Protein AF-A0A151IT19-F1 (afdb_monomer)

Secondary structure (DSSP, 8-state):
-THHHHSSSS-HHHHHHHHHHHHHTTT----HHHHHHHHHHHHHHHHHHHHHHTSTTPPPP--TTHHHHHHHHHHH-

pLDDT: mean 76.71, std 13.13, range [40.25, 96.12]

Solvent-accessible surface area (backbone atoms only — not comparable to full-atom values): 4578 Å² total; per-residue (Å²): 124,57,67,54,76,74,64,73,84,44,55,70,67,60,54,28,41,54,53,20,52,64,39,38,78,70,78,39,94,49,51,21,70,54,51,52,50,50,52,53,51,52,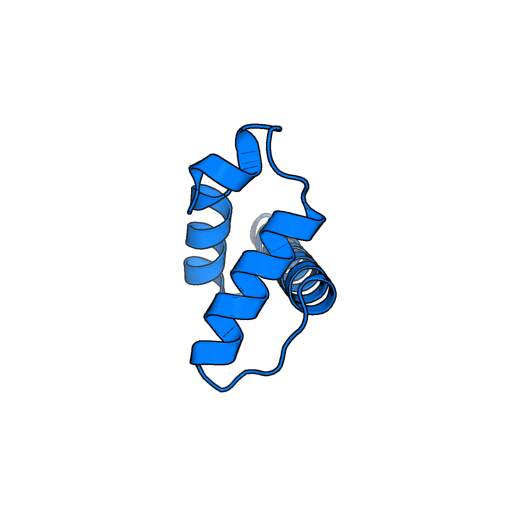52,50,53,50,51,52,44,52,57,49,51,70,40,86,95,51,76,79,72,85,56,96,57,47,64,62,48,49,52,53,51,62,62,73,105

Structure (mmCIF, N/CA/C/O backbone):
data_AF-A0A151IT19-F1
#
_entry.id   AF-A0A151IT19-F1
#
loop_
_atom_site.group_PDB
_atom_site.id
_atom_site.type_symbol
_atom_site.label_atom_id
_atom_site.label_alt_id
_atom_site.label_comp_id
_atom_site.label_asym_id
_atom_site.label_entity_id
_atom_site.label_seq_id
_atom_site.pdbx_PDB_ins_code
_atom_site.Cartn_x
_atom_site.Cartn_y
_atom_site.Cartn_z
_atom_site.occupancy
_atom_site.B_iso_or_equiv
_atom_site.auth_seq_id
_atom_site.auth_comp_id
_atom_site.auth_asym_id
_atom_site.auth_atom_id
_atom_site.pdbx_PDB_model_num
ATOM 1 N N . MET A 1 1 ? -16.764 -0.657 -2.195 1.00 44.78 1 MET A N 1
ATOM 2 C CA . MET A 1 1 ? -15.621 -0.443 -1.268 1.00 44.78 1 MET A CA 1
ATOM 3 C C . MET A 1 1 ? -14.762 0.753 -1.702 1.00 44.78 1 MET A C 1
ATOM 5 O O . MET A 1 1 ? -14.222 1.430 -0.837 1.00 44.78 1 MET A O 1
ATOM 9 N N . GLU A 1 2 ? -14.725 1.066 -3.003 1.00 40.25 2 GLU A N 1
ATOM 10 C CA . GLU A 1 2 ? -13.953 2.156 -3.633 1.00 40.25 2 GLU A CA 1
ATOM 11 C C . GLU A 1 2 ? -14.344 3.572 -3.177 1.00 40.25 2 GLU A C 1
ATOM 13 O O . GLU A 1 2 ? -13.473 4.372 -2.856 1.00 40.25 2 GLU A O 1
ATOM 18 N N . GLN A 1 3 ? -15.640 3.872 -3.026 1.00 46.06 3 GLN A N 1
ATOM 19 C CA . GLN A 1 3 ? -16.078 5.231 -2.665 1.00 46.06 3 GLN A CA 1
ATOM 20 C C . GLN A 1 3 ? -15.567 5.710 -1.293 1.00 46.06 3 GLN A C 1
ATOM 22 O O . GLN A 1 3 ? -15.354 6.898 -1.094 1.00 46.06 3 GLN A O 1
ATOM 27 N N . LYS A 1 4 ? -15.300 4.807 -0.338 1.00 53.50 4 LYS A N 1
ATOM 28 C CA . LYS A 1 4 ? -14.928 5.208 1.033 1.00 53.50 4 LYS A CA 1
ATOM 29 C C . LYS A 1 4 ? -13.485 5.700 1.179 1.00 53.50 4 LYS A C 1
ATOM 31 O O . LYS A 1 4 ? -13.194 6.354 2.175 1.00 53.50 4 LYS A O 1
ATOM 36 N N . PHE A 1 5 ? -12.591 5.394 0.234 1.00 56.62 5 PHE A N 1
ATOM 37 C CA . PHE A 1 5 ? -11.191 5.834 0.313 1.00 56.62 5 PHE A CA 1
ATOM 38 C C . PHE A 1 5 ? -10.984 7.278 -0.168 1.00 56.62 5 PHE A C 1
ATOM 40 O O . PHE A 1 5 ? -10.077 7.930 0.338 1.00 56.62 5 PHE A O 1
ATOM 47 N N . ASN A 1 6 ? -11.838 7.782 -1.069 1.00 57.38 6 ASN A N 1
ATOM 48 C CA . ASN A 1 6 ? -11.713 9.124 -1.658 1.00 57.38 6 ASN A CA 1
ATOM 49 C C . ASN A 1 6 ? -12.769 10.140 -1.177 1.00 57.38 6 ASN A C 1
ATOM 51 O O . ASN A 1 6 ? -12.594 11.330 -1.404 1.00 57.38 6 ASN A O 1
ATOM 55 N N . ASP A 1 7 ? -13.832 9.724 -0.477 1.00 61.22 7 ASP A N 1
ATOM 56 C CA . ASP A 1 7 ? -14.924 10.630 -0.053 1.00 61.22 7 ASP A CA 1
ATOM 57 C C . ASP A 1 7 ? -14.547 11.529 1.151 1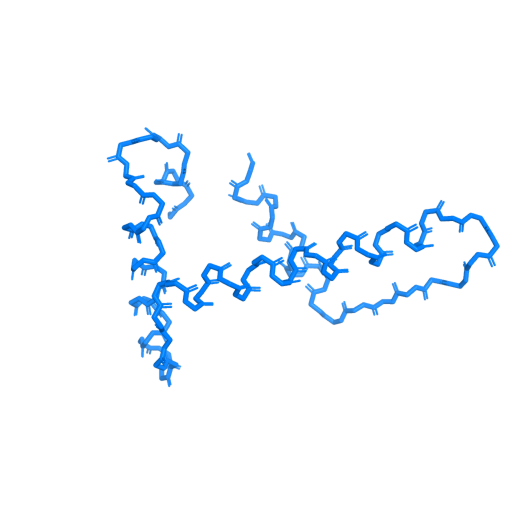.00 61.22 7 ASP A C 1
ATOM 59 O O . ASP A 1 7 ? -15.353 12.322 1.618 1.00 61.22 7 ASP A O 1
ATOM 63 N N . GLY A 1 8 ? -13.338 11.412 1.723 1.00 62.12 8 GLY A N 1
ATOM 64 C CA . GLY A 1 8 ? -12.859 12.240 2.852 1.00 62.12 8 GLY A CA 1
ATOM 65 C C . GLY A 1 8 ? -13.612 12.060 4.187 1.00 62.12 8 GLY A C 1
ATOM 66 O O . GLY A 1 8 ? -13.072 12.346 5.252 1.00 62.12 8 GLY A O 1
ATOM 67 N N . LYS A 1 9 ? -14.828 11.503 4.153 1.00 70.38 9 LYS A N 1
ATOM 68 C CA . LYS A 1 9 ? -15.719 11.227 5.292 1.00 70.38 9 LYS A CA 1
ATOM 69 C C . LYS A 1 9 ? -15.223 10.104 6.200 1.00 70.38 9 LYS A C 1
ATOM 71 O O . LYS A 1 9 ? -15.705 9.955 7.321 1.00 70.38 9 LYS A O 1
ATOM 76 N N . VAL A 1 10 ? -14.290 9.280 5.725 1.00 71.38 10 VAL A N 1
ATOM 77 C CA . VAL A 1 10 ? -13.757 8.130 6.459 1.00 71.38 10 VAL A CA 1
ATOM 78 C C . VAL A 1 10 ? -12.243 8.260 6.546 1.00 71.38 10 VAL A C 1
ATOM 80 O O . VAL A 1 10 ? -11.558 8.378 5.534 1.00 71.38 10 VAL A O 1
ATOM 83 N N . SER A 1 11 ? -11.700 8.224 7.766 1.00 78.75 11 SER A N 1
ATOM 84 C CA . SER A 1 11 ? -10.252 8.313 7.950 1.00 78.75 11 SER A CA 1
ATOM 85 C C . SER A 1 11 ? -9.542 7.117 7.311 1.00 78.75 11 SER A C 1
ATOM 87 O O . SER A 1 11 ? -10.032 5.985 7.353 1.00 78.75 11 SER A O 1
ATOM 89 N N . HIS A 1 12 ? -8.330 7.342 6.793 1.00 72.94 12 HIS A N 1
ATOM 90 C CA . HIS A 1 12 ? -7.480 6.273 6.258 1.00 72.94 12 HIS A CA 1
ATOM 91 C C . HIS A 1 12 ? -7.353 5.092 7.232 1.00 72.94 12 HIS A C 1
ATOM 93 O O . HIS A 1 12 ? -7.428 3.939 6.815 1.00 72.94 12 HIS A O 1
ATOM 99 N N . LYS A 1 13 ? -7.215 5.367 8.538 1.00 79.44 13 LYS A N 1
ATOM 100 C CA . LYS A 1 13 ? -7.167 4.341 9.590 1.00 79.44 13 LYS A CA 1
ATOM 101 C C . LYS A 1 13 ? -8.410 3.445 9.563 1.00 79.44 13 LYS A C 1
ATOM 103 O O . LYS A 1 13 ? -8.274 2.227 9.519 1.00 79.44 13 LYS A O 1
ATOM 108 N N . LYS A 1 14 ? -9.603 4.044 9.532 1.00 78.56 14 LYS A N 1
ATOM 109 C CA . LYS A 1 14 ? -10.883 3.323 9.520 1.00 78.56 14 LYS A CA 1
ATOM 110 C C . LYS A 1 14 ? -11.056 2.507 8.233 1.00 78.56 14 LYS A C 1
ATOM 112 O O . LYS A 1 14 ? -11.539 1.380 8.281 1.00 78.56 14 LYS A O 1
ATOM 117 N N . CYS A 1 15 ? -10.604 3.030 7.093 1.00 77.19 15 CYS A N 1
ATOM 118 C CA . CYS A 1 15 ? -10.574 2.280 5.837 1.00 77.19 15 CYS A CA 1
ATOM 119 C C . CYS A 1 15 ? -9.678 1.039 5.921 1.00 77.19 15 CYS A C 1
ATOM 121 O O . CYS A 1 15 ? -10.097 -0.055 5.544 1.00 77.19 15 CYS A O 1
ATOM 123 N N . TRP A 1 16 ? -8.484 1.174 6.495 1.00 79.31 16 TRP A N 1
ATOM 124 C CA . TRP A 1 16 ? -7.578 0.045 6.694 1.00 79.31 16 TRP A CA 1
ATOM 125 C C . TRP A 1 16 ? -8.093 -0.985 7.698 1.00 79.31 16 TRP A C 1
ATOM 127 O O . TRP A 1 16 ? -7.882 -2.180 7.505 1.00 79.31 16 TRP A O 1
ATOM 137 N N . GLU A 1 17 ? -8.797 -0.552 8.742 1.00 81.19 17 GLU A N 1
ATOM 138 C CA . GLU A 1 17 ? -9.482 -1.450 9.678 1.00 81.19 17 GLU A CA 1
ATOM 139 C C . GLU A 1 17 ?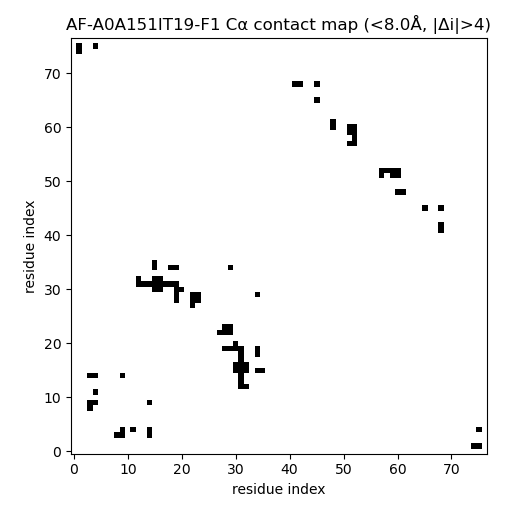 -10.596 -2.253 8.991 1.00 81.19 17 GLU A C 1
ATOM 141 O O . GLU A 1 17 ? -10.706 -3.454 9.228 1.00 81.19 17 GLU A O 1
ATOM 146 N N . MET A 1 18 ? -11.375 -1.638 8.092 1.00 79.00 18 MET A N 1
ATOM 147 C CA . MET A 1 18 ? -12.396 -2.351 7.307 1.00 79.00 18 MET A CA 1
ATOM 148 C C . MET A 1 18 ? -11.775 -3.410 6.384 1.00 79.00 18 MET A C 1
ATOM 150 O O . MET A 1 18 ? -12.271 -4.534 6.324 1.00 79.00 18 MET A O 1
ATOM 154 N N . VAL A 1 19 ? -10.662 -3.084 5.718 1.00 75.56 19 VAL A N 1
ATOM 155 C CA . VAL A 1 19 ? -9.912 -4.038 4.879 1.00 75.56 19 VAL A CA 1
ATOM 156 C C . VAL A 1 19 ? -9.344 -5.187 5.719 1.00 75.56 19 VAL A C 1
ATOM 158 O O . VAL A 1 19 ? -9.489 -6.350 5.358 1.00 75.56 19 VAL A O 1
ATOM 161 N N . S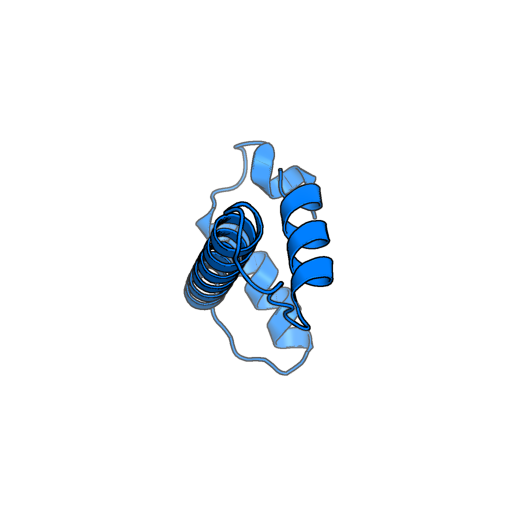ER A 1 20 ? -8.745 -4.878 6.871 1.00 77.62 20 SER A N 1
ATOM 162 C CA . SER A 1 20 ? -8.239 -5.876 7.821 1.00 77.62 20 SER A CA 1
ATOM 163 C C . SER A 1 20 ? -9.339 -6.820 8.304 1.00 77.62 20 SER A C 1
ATOM 165 O O . SER A 1 20 ? -9.113 -8.025 8.378 1.00 77.62 20 SER A O 1
ATOM 167 N N . LYS A 1 21 ? -10.541 -6.298 8.577 1.00 78.56 21 LYS A N 1
ATOM 168 C CA . LYS A 1 21 ? -11.686 -7.117 8.984 1.00 78.56 21 LYS A CA 1
ATOM 169 C C . LYS A 1 21 ? -12.081 -8.107 7.882 1.00 78.56 21 LYS A C 1
ATOM 171 O O . LYS A 1 21 ? -12.157 -9.293 8.161 1.00 78.56 21 LYS A O 1
ATOM 176 N N . SER A 1 22 ? -12.185 -7.647 6.635 1.00 72.12 22 SER A N 1
ATOM 177 C CA . SER A 1 22 ? -12.483 -8.515 5.483 1.00 72.12 22 SER A CA 1
ATOM 178 C C . SER A 1 22 ? -11.416 -9.596 5.232 1.00 72.12 22 SER A C 1
ATOM 180 O O . SER A 1 22 ? -11.734 -10.667 4.719 1.00 72.12 22 SER A O 1
ATOM 182 N N . LEU A 1 23 ? -10.150 -9.334 5.579 1.00 69.31 23 LEU A N 1
ATOM 183 C CA . LEU A 1 23 ? -9.050 -10.302 5.451 1.00 69.31 23 LEU A CA 1
ATOM 184 C C . LEU A 1 23 ? -9.029 -11.338 6.584 1.00 69.31 23 LEU A C 1
ATOM 186 O O . LEU A 1 23 ? -8.629 -12.479 6.355 1.00 69.31 23 LEU A O 1
ATOM 190 N N . LYS A 1 24 ? -9.491 -10.972 7.786 1.00 72.00 24 LYS A N 1
ATOM 191 C CA . LYS A 1 24 ? -9.655 -11.917 8.904 1.00 72.00 24 LYS A CA 1
ATOM 192 C C . LYS A 1 24 ? -10.683 -12.997 8.595 1.00 72.00 24 LYS A C 1
ATOM 194 O O . LYS A 1 24 ? -10.467 -14.143 8.975 1.00 72.00 24 LYS A O 1
ATOM 199 N N . ASP A 1 25 ? -11.718 -12.647 7.838 1.00 68.38 25 ASP A N 1
ATOM 200 C CA . ASP A 1 25 ? -12.740 -13.590 7.371 1.00 68.38 25 ASP A CA 1
ATOM 201 C C . ASP A 1 25 ? -12.154 -14.674 6.437 1.00 68.38 25 ASP A C 1
ATOM 203 O O . ASP A 1 25 ? -12.756 -15.724 6.247 1.00 68.38 25 ASP A O 1
ATOM 207 N N . HIS A 1 26 ? -10.935 -14.462 5.920 1.00 66.81 26 HIS A N 1
ATOM 208 C CA . HIS A 1 26 ? -10.167 -15.406 5.099 1.00 66.81 26 HIS A CA 1
ATOM 209 C C . HIS A 1 26 ? -8.989 -16.039 5.871 1.00 66.81 26 HIS A C 1
ATOM 211 O O . HIS A 1 26 ? -7.964 -16.378 5.285 1.00 66.81 26 HIS A O 1
ATOM 217 N N . ALA A 1 27 ? -9.105 -16.159 7.200 1.00 66.69 27 ALA A N 1
ATOM 218 C CA . ALA A 1 27 ? -8.101 -16.729 8.111 1.00 66.69 27 ALA A CA 1
ATOM 219 C C . ALA A 1 27 ? -6.751 -15.979 8.185 1.00 66.69 27 ALA A C 1
ATOM 221 O O . ALA A 1 27 ? -5.782 -16.474 8.765 1.00 66.69 27 ALA A O 1
ATOM 222 N N . HIS A 1 28 ? -6.671 -14.749 7.672 1.00 68.44 28 HIS A N 1
ATOM 223 C CA . HIS A 1 28 ? -5.480 -13.915 7.803 1.00 68.44 28 HIS A CA 1
ATOM 224 C C . HIS A 1 28 ? -5.636 -12.919 8.960 1.00 68.44 28 HIS A C 1
ATOM 226 O O . HIS A 1 28 ? -6.289 -11.883 8.835 1.00 68.44 28 HIS A O 1
ATOM 232 N N . SER A 1 29 ? -4.998 -13.197 10.104 1.00 75.06 29 SER A N 1
ATOM 233 C CA . SER A 1 29 ? -4.971 -12.274 11.251 1.00 75.06 29 SER A CA 1
ATOM 234 C C . SER A 1 29 ? -3.998 -11.112 11.014 1.00 75.06 29 SER A C 1
ATOM 236 O O . SER A 1 29 ? -2.889 -11.071 11.541 1.00 75.06 29 SER A O 1
ATOM 238 N N . ILE A 1 30 ? -4.410 -10.162 10.176 1.00 78.19 30 ILE A N 1
ATOM 239 C CA . ILE A 1 30 ? -3.650 -8.948 9.853 1.00 78.19 30 ILE A CA 1
ATOM 240 C C . ILE A 1 30 ? -4.420 -7.725 10.328 1.00 78.19 30 ILE A C 1
ATOM 242 O O . ILE A 1 30 ? -5.630 -7.642 10.144 1.00 78.19 30 ILE A O 1
ATOM 246 N N . THR A 1 31 ? -3.727 -6.766 10.935 1.00 82.69 31 THR A N 1
ATOM 247 C CA . THR A 1 31 ? -4.285 -5.487 11.405 1.00 82.69 31 THR A CA 1
ATOM 248 C C . THR A 1 31 ? -4.327 -4.444 10.285 1.00 82.69 31 THR A C 1
ATOM 250 O O . THR A 1 31 ? -3.600 -4.542 9.293 1.00 82.69 31 THR A O 1
ATOM 253 N N . GLY A 1 32 ? -5.146 -3.399 10.443 1.00 77.44 32 GLY A N 1
ATOM 254 C CA . GLY A 1 32 ? -5.225 -2.294 9.478 1.00 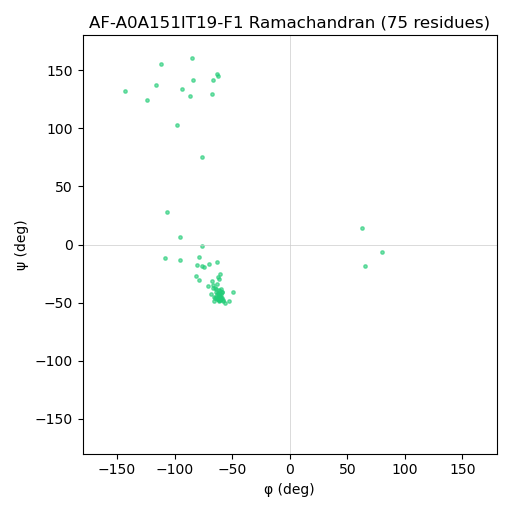77.44 32 GLY A CA 1
ATOM 255 C C . GLY A 1 32 ? -3.862 -1.657 9.145 1.00 77.44 32 GLY A C 1
ATOM 256 O O . GLY A 1 32 ? -3.523 -1.549 7.964 1.00 77.44 32 GLY A O 1
ATOM 257 N N . PRO A 1 33 ? -3.019 -1.305 10.136 1.00 83.12 33 PRO A N 1
ATOM 258 C CA . PRO A 1 33 ? -1.674 -0.783 9.878 1.00 83.12 33 PRO A CA 1
ATOM 259 C C . PRO A 1 33 ? -0.774 -1.743 9.088 1.00 83.12 33 PRO A C 1
ATOM 261 O O . PRO A 1 33 ? -0.031 -1.308 8.206 1.00 83.12 33 PRO A O 1
ATOM 264 N N . GLN A 1 34 ? -0.862 -3.051 9.351 1.00 81.88 34 GLN A N 1
ATOM 265 C CA . GLN A 1 34 ? -0.116 -4.059 8.592 1.00 81.88 34 GLN A CA 1
ATOM 266 C C . GLN A 1 34 ? -0.600 -4.144 7.138 1.00 81.88 34 GLN A C 1
ATOM 268 O O . GLN A 1 34 ? 0.225 -4.248 6.229 1.00 81.88 34 GLN A O 1
ATOM 273 N N . CYS A 1 35 ? -1.909 -4.013 6.895 1.00 79.25 35 CYS A N 1
ATOM 274 C CA . CYS A 1 35 ? -2.473 -3.934 5.543 1.00 79.25 35 CYS A CA 1
ATOM 275 C C . CYS A 1 35 ? -1.937 -2.707 4.788 1.00 79.25 35 CYS A C 1
ATOM 277 O O . CYS A 1 35 ? -1.470 -2.826 3.653 1.00 79.25 35 CYS A O 1
ATOM 279 N N . ALA A 1 36 ? -1.911 -1.544 5.447 1.00 80.31 36 ALA A N 1
ATOM 280 C CA . ALA A 1 36 ? -1.367 -0.313 4.877 1.00 80.31 36 ALA A CA 1
ATOM 281 C C . ALA A 1 36 ? 0.130 -0.441 4.543 1.00 80.31 36 ALA A C 1
ATOM 283 O O . ALA A 1 36 ? 0.577 -0.024 3.470 1.00 80.31 36 ALA A O 1
ATOM 284 N N . TYR A 1 37 ? 0.915 -1.041 5.446 1.00 85.62 37 TYR A N 1
ATOM 285 C CA . TYR A 1 37 ? 2.333 -1.317 5.219 1.00 85.62 37 TYR A CA 1
ATOM 286 C C . TYR A 1 37 ? 2.541 -2.258 4.028 1.00 85.62 37 TYR A C 1
ATOM 288 O O . TYR A 1 37 ? 3.350 -1.965 3.143 1.00 85.62 37 TYR A O 1
ATOM 296 N N . LYS A 1 38 ? 1.777 -3.357 3.964 1.00 82.38 38 LYS A N 1
ATOM 297 C CA . LYS A 1 38 ? 1.857 -4.328 2.870 1.00 82.38 38 LYS A CA 1
ATOM 298 C C . LYS A 1 38 ? 1.526 -3.668 1.533 1.00 82.38 38 LYS A C 1
ATOM 300 O O . LYS A 1 38 ? 2.328 -3.791 0.611 1.00 82.38 38 LYS A O 1
ATOM 305 N N . LEU A 1 39 ? 0.435 -2.896 1.433 1.00 81.56 39 LEU A N 1
ATOM 306 C CA . LEU A 1 39 ? 0.101 -2.196 0.186 1.00 81.56 39 LEU A CA 1
ATOM 307 C C . LEU A 1 39 ? 1.197 -1.199 -0.213 1.00 81.56 39 LEU A C 1
ATOM 309 O O . LEU A 1 39 ? 1.569 -1.137 -1.384 1.00 81.56 39 LEU A O 1
ATOM 313 N N . ARG A 1 40 ? 1.753 -0.437 0.739 1.00 84.31 40 ARG A N 1
ATOM 314 C CA . ARG A 1 40 ? 2.859 0.494 0.461 1.00 84.31 40 ARG A CA 1
ATOM 315 C C . ARG A 1 40 ? 4.085 -0.232 -0.094 1.00 84.31 40 ARG A C 1
ATOM 317 O O . ARG A 1 40 ? 4.686 0.244 -1.056 1.00 84.31 40 ARG A O 1
ATOM 324 N N . SER A 1 41 ? 4.428 -1.381 0.483 1.00 85.94 41 SER A N 1
ATOM 325 C CA . SER A 1 41 ? 5.523 -2.226 0.001 1.00 85.94 41 SER A CA 1
ATOM 326 C C . SER A 1 41 ? 5.260 -2.725 -1.425 1.00 85.94 41 SER A C 1
ATOM 328 O O . SER A 1 41 ? 6.095 -2.535 -2.307 1.00 85.94 41 SER A O 1
ATOM 330 N N . LEU A 1 42 ? 4.056 -3.240 -1.696 1.00 84.88 42 LEU A N 1
ATOM 331 C CA . LEU A 1 42 ? 3.664 -3.700 -3.031 1.00 84.88 42 LEU A CA 1
ATOM 332 C C . LEU A 1 42 ? 3.725 -2.559 -4.068 1.00 84.88 42 LEU A C 1
ATOM 334 O O . LEU A 1 42 ? 4.298 -2.738 -5.144 1.00 84.88 42 LEU A O 1
ATOM 338 N N . LYS A 1 43 ? 3.222 -1.359 -3.732 1.00 84.56 43 LYS A N 1
ATOM 339 C CA . LYS A 1 43 ? 3.315 -0.155 -4.585 1.00 84.56 43 LYS A CA 1
ATOM 340 C C . LYS A 1 43 ? 4.770 0.212 -4.900 1.00 84.56 43 LYS A C 1
ATOM 342 O O . LYS A 1 43 ? 5.081 0.571 -6.038 1.00 84.56 43 LYS A O 1
ATOM 347 N N . LYS A 1 44 ? 5.672 0.106 -3.916 1.00 90.06 44 LYS A N 1
ATOM 348 C CA . LYS A 1 44 ? 7.112 0.351 -4.102 1.00 90.06 44 LYS A CA 1
ATOM 349 C C . LYS A 1 44 ? 7.722 -0.651 -5.085 1.00 90.06 44 LYS A C 1
ATOM 351 O O . LYS A 1 44 ? 8.420 -0.230 -6.008 1.00 90.06 44 LYS A O 1
ATOM 356 N N . TH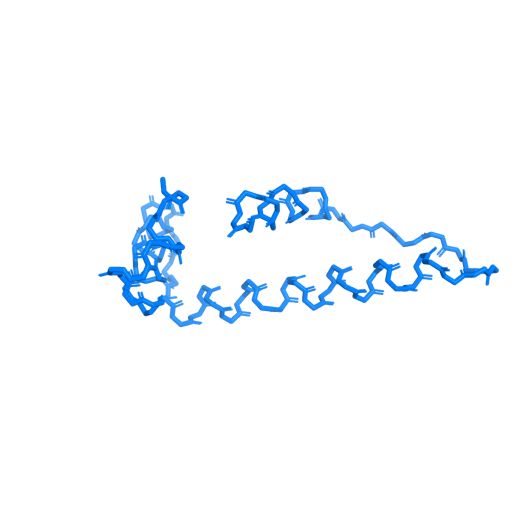R A 1 45 ? 7.422 -1.941 -4.931 1.00 89.75 45 THR A N 1
ATOM 357 C CA . THR A 1 45 ? 7.878 -3.002 -5.845 1.00 89.75 45 THR A CA 1
ATOM 358 C C . THR A 1 45 ? 7.387 -2.760 -7.271 1.00 89.75 45 THR A C 1
ATOM 360 O O . THR A 1 45 ? 8.187 -2.766 -8.204 1.00 89.75 45 THR A O 1
ATOM 363 N N . TYR A 1 46 ? 6.103 -2.435 -7.445 1.00 87.50 46 TYR A N 1
ATOM 364 C CA . TYR A 1 46 ? 5.537 -2.099 -8.753 1.00 87.50 46 TYR A CA 1
ATOM 365 C C . TYR A 1 46 ? 6.239 -0.909 -9.413 1.00 87.50 46 TYR A C 1
ATOM 367 O O . TYR A 1 46 ? 6.658 -1.003 -10.567 1.00 87.50 46 TYR A O 1
ATOM 375 N N . LYS A 1 47 ? 6.440 0.194 -8.676 1.00 89.25 47 LYS A N 1
ATOM 376 C CA . LYS A 1 47 ? 7.144 1.376 -9.197 1.00 89.25 47 LYS A CA 1
ATOM 377 C C . LYS A 1 47 ? 8.589 1.049 -9.580 1.00 89.25 47 LYS A C 1
ATOM 379 O O . LYS A 1 47 ? 9.060 1.515 -10.611 1.00 89.25 47 LYS A O 1
ATOM 384 N N . SER A 1 48 ? 9.276 0.224 -8.789 1.00 92.81 48 SER A N 1
ATOM 385 C CA . SER A 1 48 ? 10.639 -0.227 -9.091 1.00 92.81 48 SER A CA 1
ATOM 386 C C . SER A 1 48 ? 10.703 -1.024 -10.398 1.00 92.81 48 SER A C 1
ATOM 388 O O . SER A 1 48 ? 11.526 -0.711 -11.258 1.00 92.81 48 SER A O 1
ATOM 390 N N . ILE A 1 49 ? 9.796 -1.987 -10.591 1.00 91.12 49 ILE A N 1
ATOM 391 C CA . ILE A 1 49 ? 9.719 -2.799 -11.815 1.00 91.12 49 ILE A CA 1
ATOM 392 C C . ILE A 1 49 ? 9.364 -1.931 -13.028 1.00 91.12 49 ILE A C 1
ATO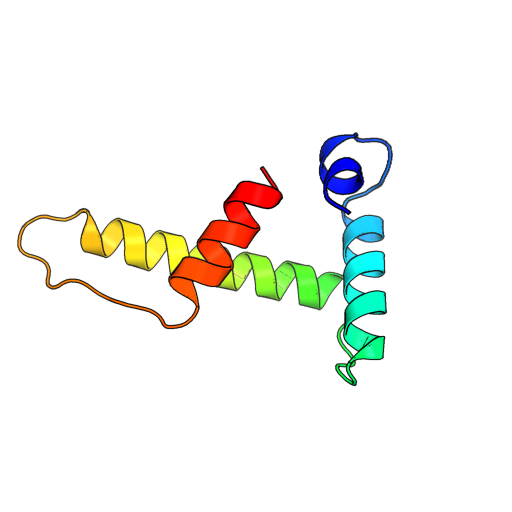M 394 O O . ILE A 1 49 ? 10.033 -2.016 -14.055 1.00 91.12 49 ILE A O 1
ATOM 398 N N . LYS A 1 50 ? 8.363 -1.048 -12.907 1.00 89.50 50 LYS A N 1
ATOM 399 C CA . LYS A 1 50 ? 7.975 -0.120 -13.981 1.00 89.50 50 LYS A CA 1
ATOM 400 C C . LYS A 1 50 ? 9.148 0.775 -14.392 1.00 89.50 50 LYS A C 1
ATOM 402 O O . LYS A 1 50 ? 9.452 0.887 -15.573 1.00 89.50 50 LYS A O 1
ATOM 407 N N . ASN A 1 51 ? 9.845 1.362 -13.419 1.00 93.12 51 ASN A N 1
ATOM 408 C CA . ASN A 1 51 ? 11.008 2.210 -13.679 1.00 93.12 51 ASN A CA 1
ATOM 409 C C . ASN A 1 51 ? 12.161 1.433 -14.325 1.00 93.12 51 ASN A C 1
ATOM 411 O O . ASN A 1 51 ? 12.836 1.971 -15.196 1.00 93.12 51 ASN A O 1
ATOM 415 N N . HIS A 1 52 ? 12.392 0.185 -13.910 1.00 94.88 52 HIS A N 1
ATOM 416 C CA . HIS A 1 52 ? 13.390 -0.680 -14.533 1.00 94.88 52 HIS A CA 1
ATOM 417 C C . HIS A 1 52 ? 13.058 -0.945 -16.004 1.00 94.88 52 HIS A C 1
ATOM 419 O O . HIS A 1 52 ? 13.931 -0.816 -16.856 1.00 94.88 52 HIS A O 1
ATOM 425 N N . ASN A 1 53 ? 11.801 -1.279 -16.296 1.00 93.44 53 ASN A N 1
ATOM 426 C CA . ASN A 1 53 ? 11.354 -1.636 -17.642 1.00 93.44 53 ASN A CA 1
ATOM 427 C C . ASN A 1 53 ? 11.237 -0.431 -18.588 1.00 93.44 53 ASN A C 1
ATOM 429 O O . ASN A 1 53 ? 11.242 -0.618 -19.798 1.00 93.44 53 ASN A O 1
ATOM 433 N N . ASN A 1 54 ? 11.151 0.791 -18.055 1.00 94.19 54 ASN A N 1
ATOM 434 C CA . ASN A 1 54 ? 11.144 2.023 -18.850 1.00 94.19 54 ASN A CA 1
ATOM 435 C C . ASN A 1 54 ? 12.542 2.459 -19.327 1.00 94.19 54 ASN A C 1
ATOM 437 O O . ASN A 1 54 ? 12.641 3.380 -20.134 1.00 94.19 54 ASN A O 1
ATOM 441 N N . LYS A 1 55 ? 13.624 1.855 -18.822 1.00 96.12 55 LYS A N 1
ATOM 442 C CA . LYS A 1 55 ? 14.990 2.179 -19.254 1.00 96.12 55 LYS A CA 1
ATOM 443 C C . LYS A 1 55 ? 15.363 1.356 -20.487 1.00 96.12 55 LYS A C 1
ATOM 445 O O . LYS A 1 55 ? 15.252 0.133 -20.467 1.00 96.12 55 LYS A O 1
ATOM 450 N N . SER A 1 56 ? 15.826 2.031 -21.539 1.00 92.31 56 SER A N 1
ATOM 451 C CA . SER A 1 56 ? 16.320 1.372 -22.754 1.00 92.31 56 SER A CA 1
ATOM 452 C C . SER A 1 56 ? 17.543 0.499 -22.450 1.00 92.31 56 SER A C 1
ATOM 454 O O . SER A 1 56 ? 18.334 0.830 -21.568 1.00 92.31 56 SER A O 1
ATOM 456 N N . GLY A 1 57 ? 17.674 -0.631 -23.147 1.00 94.44 57 GLY A N 1
ATOM 457 C CA . GLY A 1 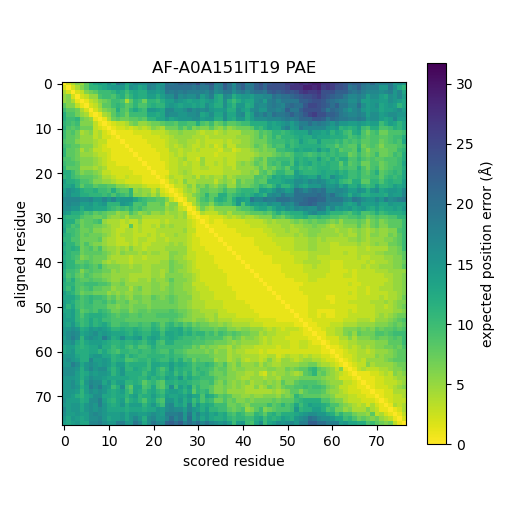57 ? 18.741 -1.616 -22.929 1.00 94.44 57 GLY A CA 1
ATOM 458 C C . GLY A 1 57 ? 18.524 -2.572 -21.748 1.00 94.44 57 GLY A C 1
ATOM 459 O O . GLY A 1 57 ? 19.285 -3.523 -21.597 1.00 94.44 57 GLY A O 1
ATOM 460 N N . ASN A 1 58 ? 17.482 -2.380 -20.930 1.00 94.19 58 ASN A N 1
ATOM 461 C CA . ASN A 1 58 ? 17.156 -3.313 -19.853 1.00 94.19 58 ASN A CA 1
ATOM 462 C C . ASN A 1 58 ? 16.311 -4.496 -20.338 1.00 94.19 58 ASN A C 1
ATOM 464 O O . ASN A 1 58 ? 15.328 -4.331 -21.061 1.00 94.19 58 ASN A O 1
ATOM 468 N N . ASN A 1 59 ? 16.601 -5.680 -19.796 1.00 93.88 59 ASN A N 1
ATOM 469 C CA . ASN A 1 59 ? 15.702 -6.827 -19.904 1.00 93.88 59 ASN A CA 1
ATOM 470 C C . ASN A 1 59 ? 14.404 -6.571 -19.127 1.00 93.88 59 ASN A C 1
ATOM 472 O O . ASN A 1 59 ? 14.410 -6.004 -18.029 1.00 93.88 59 ASN A O 1
ATOM 476 N N . ARG A 1 60 ? 13.269 -7.017 -19.668 1.00 90.69 60 ARG A N 1
ATOM 477 C CA . ARG A 1 60 ? 11.980 -6.855 -18.988 1.00 90.69 60 ARG A CA 1
ATOM 478 C C . ARG A 1 60 ? 11.927 -7.708 -17.724 1.00 90.69 60 ARG A C 1
ATOM 480 O O . ARG A 1 60 ? 12.168 -8.909 -17.762 1.00 90.69 60 ARG A O 1
ATOM 487 N N . ARG A 1 61 ? 11.547 -7.087 -16.609 1.00 92.12 61 ARG A N 1
ATOM 488 C CA . ARG A 1 61 ? 11.186 -7.774 -15.367 1.00 92.12 61 ARG A CA 1
ATOM 489 C C . ARG A 1 61 ? 9.684 -7.991 -15.319 1.00 92.12 61 ARG A C 1
ATOM 491 O O . ARG A 1 61 ? 8.918 -7.054 -15.553 1.00 92.12 61 ARG A O 1
ATOM 498 N N . THR A 1 62 ? 9.277 -9.198 -14.961 1.00 87.12 62 THR A N 1
ATOM 499 C CA . THR A 1 62 ? 7.886 -9.551 -14.679 1.00 87.12 62 THR A CA 1
ATOM 500 C C . THR A 1 62 ? 7.727 -9.846 -13.192 1.00 87.12 62 THR A C 1
ATOM 502 O O . THR A 1 62 ? 8.683 -10.178 -12.491 1.00 87.12 62 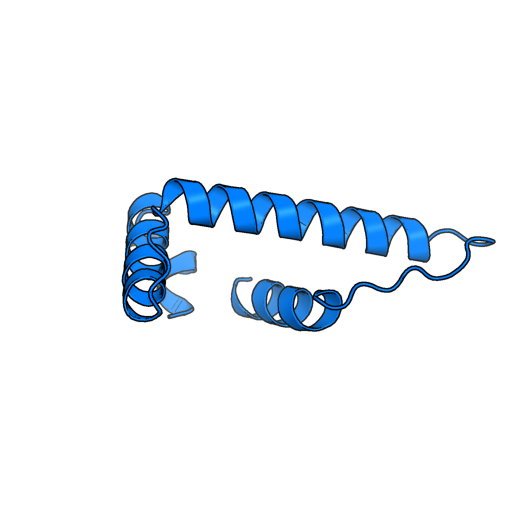THR A O 1
ATOM 505 N N . TRP A 1 63 ? 6.512 -9.679 -12.682 1.00 86.50 63 TRP A N 1
ATOM 506 C CA . TRP A 1 63 ? 6.171 -10.056 -11.317 1.00 86.50 63 TRP A CA 1
ATOM 507 C C . TRP A 1 63 ? 4.756 -10.610 -11.307 1.00 86.50 63 TRP A C 1
ATOM 509 O O . TRP A 1 63 ? 3.852 -10.009 -11.878 1.00 86.50 63 TRP A O 1
ATOM 519 N N . HIS A 1 64 ? 4.561 -11.759 -10.663 1.00 82.25 64 HIS A N 1
ATOM 520 C CA . HIS A 1 64 ? 3.290 -12.490 -10.708 1.00 82.25 64 HIS A CA 1
ATOM 521 C C . HIS A 1 64 ? 2.104 -11.680 -10.157 1.00 82.25 64 HIS A C 1
ATOM 523 O O . HIS A 1 64 ? 0.966 -11.881 -10.561 1.00 82.25 64 HIS A O 1
ATOM 529 N N . HIS A 1 65 ? 2.370 -10.720 -9.268 1.00 76.12 65 HIS A N 1
ATOM 530 C CA . HIS A 1 65 ? 1.351 -9.834 -8.700 1.00 76.12 65 HIS A CA 1
ATOM 531 C C . HIS A 1 65 ? 1.236 -8.491 -9.433 1.00 76.12 65 HIS A C 1
ATOM 533 O O . HIS A 1 65 ? 0.523 -7.608 -8.964 1.00 76.12 65 HIS A O 1
ATOM 539 N N . PHE A 1 66 ? 1.946 -8.299 -10.550 1.00 74.81 66 PHE A N 1
ATOM 540 C CA . PHE A 1 66 ? 2.029 -7.005 -11.226 1.00 74.81 66 PHE A CA 1
ATOM 541 C C . PHE A 1 66 ? 0.676 -6.565 -11.790 1.00 74.81 66 PHE A C 1
ATOM 543 O O . PHE A 1 66 ? 0.248 -5.453 -11.495 1.00 74.81 66 PHE A O 1
ATOM 550 N N . GLU A 1 67 ? -0.025 -7.438 -12.519 1.00 72.56 67 GLU A N 1
ATOM 551 C CA . GLU A 1 67 ? -1.346 -7.118 -13.080 1.00 72.56 67 GLU A CA 1
ATOM 552 C C . GLU A 1 67 ? -2.410 -6.975 -11.987 1.00 72.56 67 GLU A C 1
ATOM 554 O O . GLU A 1 67 ? -3.157 -6.003 -11.981 1.00 72.56 67 GLU A O 1
ATOM 559 N N . VAL A 1 68 ? -2.409 -7.865 -10.988 1.00 73.31 68 VAL A N 1
ATOM 560 C CA . VAL A 1 68 ? -3.327 -7.775 -9.840 1.00 73.31 68 VAL A CA 1
ATOM 561 C C . VAL A 1 68 ? -3.142 -6.452 -9.095 1.00 73.31 68 VAL A C 1
ATOM 563 O O . VAL A 1 68 ? -4.112 -5.757 -8.798 1.00 73.31 68 VAL A O 1
ATOM 566 N N . LEU A 1 69 ? -1.896 -6.056 -8.821 1.00 72.75 69 LEU A N 1
ATOM 567 C CA . LEU A 1 69 ? -1.627 -4.797 -8.137 1.00 72.75 69 LEU A CA 1
ATOM 568 C C . LEU A 1 69 ? -1.923 -3.585 -9.024 1.00 72.75 69 LEU A C 1
ATOM 570 O O . LEU A 1 69 ? -2.386 -2.572 -8.514 1.00 72.75 69 LEU A O 1
ATOM 574 N N . LYS A 1 70 ? -1.677 -3.668 -10.333 1.00 71.06 70 LYS A N 1
ATOM 575 C CA . LYS A 1 70 ? -2.034 -2.618 -11.291 1.00 71.06 70 LYS A CA 1
ATOM 576 C C . LYS A 1 70 ? -3.543 -2.373 -11.284 1.00 71.06 70 LYS A C 1
ATOM 578 O O . LYS A 1 70 ? -3.942 -1.221 -11.157 1.00 71.06 70 LYS A O 1
ATOM 583 N N . THR A 1 71 ? -4.355 -3.429 -11.302 1.00 68.75 71 THR A N 1
ATOM 584 C CA . THR A 1 71 ? -5.815 -3.339 -11.162 1.00 68.75 71 THR A CA 1
ATOM 585 C C . THR A 1 71 ? -6.210 -2.732 -9.818 1.00 68.75 71 THR A C 1
ATOM 587 O O . THR A 1 71 ? -6.955 -1.764 -9.786 1.00 68.75 71 THR A O 1
ATOM 590 N N . ILE A 1 72 ? -5.644 -3.205 -8.702 1.00 68.00 72 ILE A N 1
ATOM 591 C CA . ILE A 1 72 ? -5.929 -2.645 -7.367 1.00 68.00 72 ILE A CA 1
ATOM 592 C C . ILE A 1 72 ? -5.539 -1.162 -7.272 1.00 68.00 72 ILE A C 1
ATOM 594 O O . ILE A 1 72 ? -6.245 -0.377 -6.651 1.00 68.00 72 ILE A O 1
ATOM 598 N N . ILE A 1 73 ? -4.409 -0.758 -7.858 1.00 64.19 73 ILE A N 1
ATOM 599 C CA . ILE A 1 73 ? -3.973 0.642 -7.875 1.00 64.19 73 ILE A CA 1
ATOM 600 C C . ILE A 1 73 ? -4.952 1.489 -8.694 1.00 64.19 73 ILE A C 1
ATOM 602 O O . ILE A 1 73 ? -5.328 2.547 -8.214 1.00 64.19 73 ILE A O 1
ATOM 606 N N . ILE A 1 74 ? -5.381 1.029 -9.871 1.00 61.59 74 ILE A N 1
ATOM 607 C CA . ILE A 1 74 ? -6.332 1.751 -10.737 1.00 61.59 74 ILE A CA 1
ATOM 608 C C . ILE A 1 74 ? -7.733 1.839 -10.111 1.00 61.59 74 ILE A C 1
ATOM 610 O O . ILE A 1 74 ? -8.426 2.815 -10.327 1.00 61.59 74 ILE A O 1
ATOM 614 N N . LEU A 1 75 ? -8.159 0.855 -9.317 1.00 53.34 75 LEU A N 1
ATOM 615 C CA . LEU A 1 75 ? -9.468 0.890 -8.643 1.00 53.34 75 LEU A CA 1
ATOM 616 C C . LEU A 1 75 ? -9.470 1.750 -7.363 1.00 53.34 75 LEU A C 1
ATOM 618 O O . LEU A 1 75 ? -10.521 2.123 -6.852 1.00 53.34 75 LEU A O 1
ATOM 622 N N . ILE A 1 76 ? -8.292 2.051 -6.805 1.00 53.94 76 ILE A N 1
ATOM 623 C CA . ILE A 1 76 ? -8.148 2.866 -5.585 1.00 53.94 76 ILE A CA 1
ATOM 624 C C . ILE A 1 76 ? -7.877 4.352 -5.909 1.00 53.94 76 ILE A C 1
ATOM 626 O O . ILE A 1 76 ? -7.997 5.187 -5.010 1.00 53.94 76 ILE A O 1
ATOM 630 N N . PHE A 1 77 ? -7.530 4.698 -7.155 1.00 48.22 77 PHE A N 1
ATOM 631 C CA . PHE A 1 77 ? -7.229 6.063 -7.610 1.00 48.22 77 PHE A CA 1
ATOM 632 C C . PHE A 1 77 ? -8.074 6.446 -8.818 1.00 48.22 77 PHE A C 1
ATOM 634 O O . PHE A 1 77 ? -8.668 7.541 -8.761 1.00 48.22 77 PHE A O 1
#

Foldseek 3Di:
DQCQLPVVPHDLQRVLQVVCVVVVVVVDNDHSVRSVVVLVVVVVVLVVQVVQCPDPPGDHDDDPCNVVNVVVVVSND

InterPro domains:
  IPR044822 Myb/SANT-like DNA-binding domain 4 [PF13837] (1-71)

Nearest PDB structures (foldseek):
  2jmw-assembly1_A  TM=6.825E-01  e=7.860E-01  Arabidopsis thaliana
  6y3s-assembly1_A-2  TM=6.061E-01  e=7.108E+00  Homo sapiens

Sequence (77 aa):
MEQKFNDGKVSHKKCWEMVSKSLKDHAHSITGPQCAYKLRSLKKTYKSIKNHNNKSGNNRRTWHHFEVLKTIIILIF

Organism: NCBI:txid471704

Radius of gyration: 14.95 Å; Cα contacts (8 Å, |Δi|>4): 50; chains: 1; bounding box: 35×29×34 Å

Mean predicted aligned error: 8.14 Å